Protein AF-A0A3B4WE22-F1 (afdb_monomer_lite)

Radius of gyration: 25.82 Å; chains: 1; bounding box: 51×38×82 Å

pLDDT: mean 72.63, std 19.95, range [33.12, 96.25]

Structure (mmCIF, N/CA/C/O backbone):
data_AF-A0A3B4WE22-F1
#
_entry.id   AF-A0A3B4WE22-F1
#
loop_
_atom_site.group_PDB
_atom_site.id
_atom_site.type_symbol
_atom_site.label_atom_id
_atom_site.label_alt_id
_atom_site.label_comp_id
_atom_site.label_asym_id
_atom_site.label_entity_id
_atom_site.label_seq_id
_atom_site.pdbx_PDB_ins_code
_atom_site.Cartn_x
_atom_site.Cartn_y
_atom_site.Cartn_z
_atom_site.occupancy
_atom_site.B_iso_or_equiv
_atom_site.auth_seq_id
_atom_site.auth_comp_id
_atom_site.auth_asym_id
_atom_site.auth_atom_id
_atom_site.pdbx_PDB_model_num
ATOM 1 N N . LEU A 1 1 ? 31.672 7.466 -42.328 1.00 62.56 1 LEU A N 1
ATOM 2 C CA . LEU A 1 1 ? 31.585 8.027 -40.953 1.00 62.56 1 LEU A CA 1
ATOM 3 C C . LEU A 1 1 ? 30.151 8.179 -40.428 1.00 62.56 1 LEU A C 1
ATOM 5 O O . LEU A 1 1 ? 29.956 8.080 -39.223 1.00 62.56 1 LEU A O 1
ATOM 9 N N . THR A 1 2 ? 29.153 8.376 -41.290 1.00 70.06 2 THR A N 1
ATOM 10 C CA . THR A 1 2 ? 27.738 8.579 -40.923 1.00 70.06 2 THR A CA 1
ATOM 11 C C . THR A 1 2 ? 27.066 7.351 -40.291 1.00 70.06 2 THR A C 1
ATOM 13 O O . THR A 1 2 ? 26.393 7.484 -39.275 1.00 70.06 2 THR A O 1
ATOM 16 N N . GLU A 1 3 ? 27.312 6.143 -40.802 1.00 76.88 3 GLU A N 1
ATOM 17 C CA . GLU A 1 3 ? 26.686 4.912 -40.273 1.00 76.88 3 GLU A CA 1
ATOM 18 C C . GLU A 1 3 ? 27.208 4.502 -38.884 1.00 76.88 3 GLU A C 1
ATOM 20 O O . GLU A 1 3 ? 26.463 4.013 -38.035 1.00 76.88 3 GLU A O 1
ATOM 25 N N . ARG A 1 4 ? 28.491 4.767 -38.605 1.00 75.38 4 ARG A N 1
ATOM 26 C CA . ARG A 1 4 ? 29.105 4.510 -37.290 1.00 75.38 4 ARG A CA 1
ATOM 27 C C . ARG A 1 4 ? 28.559 5.462 -36.218 1.00 75.38 4 ARG A C 1
ATOM 29 O O . ARG A 1 4 ? 28.325 5.017 -35.099 1.00 75.38 4 ARG A O 1
ATOM 36 N N . HIS A 1 5 ? 28.299 6.725 -36.568 1.00 77.94 5 HIS A N 1
ATOM 37 C CA . HIS A 1 5 ? 27.650 7.685 -35.669 1.00 77.94 5 HIS A CA 1
ATOM 38 C C . HIS A 1 5 ? 26.207 7.278 -35.340 1.00 77.94 5 HIS A C 1
ATOM 40 O O . HIS A 1 5 ? 25.880 7.153 -34.163 1.00 77.94 5 HIS A O 1
ATOM 46 N N . LYS A 1 6 ? 25.392 6.924 -36.348 1.00 81.12 6 LYS A N 1
ATOM 47 C CA . LYS A 1 6 ? 24.012 6.439 -36.134 1.00 81.12 6 LYS A CA 1
ATOM 48 C C . LYS A 1 6 ? 23.948 5.224 -35.200 1.00 81.12 6 LYS A C 1
ATOM 50 O O . LYS A 1 6 ? 23.070 5.142 -34.344 1.00 81.12 6 LYS A O 1
ATOM 55 N N . MET A 1 7 ? 24.893 4.291 -35.336 1.00 81.50 7 MET A N 1
ATOM 56 C CA . MET A 1 7 ? 24.996 3.114 -34.466 1.00 81.50 7 MET A CA 1
ATOM 57 C C . MET A 1 7 ? 25.336 3.490 -33.013 1.00 81.50 7 MET A C 1
ATOM 59 O O . MET A 1 7 ? 24.759 2.923 -32.085 1.00 81.50 7 MET A O 1
ATOM 63 N N . CYS A 1 8 ? 26.258 4.433 -32.793 1.00 76.94 8 CYS A N 1
ATOM 64 C CA . CYS A 1 8 ? 26.590 4.922 -31.450 1.00 76.94 8 CYS A CA 1
ATOM 65 C C . CYS A 1 8 ? 25.403 5.638 -30.790 1.00 76.94 8 CYS A C 1
ATOM 67 O O . CYS A 1 8 ? 25.123 5.388 -29.615 1.00 76.94 8 CYS A O 1
ATOM 69 N N . ASP A 1 9 ? 24.665 6.452 -31.545 1.00 83.56 9 ASP A N 1
ATOM 70 C CA . ASP A 1 9 ? 23.482 7.156 -31.043 1.00 83.56 9 ASP A CA 1
ATOM 71 C C . ASP A 1 9 ? 22.345 6.186 -30.711 1.00 83.56 9 ASP A C 1
ATOM 73 O O . ASP A 1 9 ? 21.766 6.253 -29.625 1.00 83.56 9 ASP A O 1
ATOM 77 N N . MET A 1 10 ? 22.084 5.206 -31.582 1.00 83.75 10 MET A N 1
ATOM 78 C CA . MET A 1 10 ? 21.089 4.163 -31.323 1.00 83.75 10 MET A CA 1
ATOM 79 C C . MET A 1 10 ? 21.446 3.346 -30.073 1.00 83.75 10 MET A C 1
ATOM 81 O O . MET A 1 10 ? 20.596 3.144 -29.205 1.00 83.75 10 MET A O 1
ATOM 85 N N . LYS A 1 11 ? 22.712 2.935 -29.920 1.00 87.25 11 LYS A N 1
ATOM 86 C CA . LYS A 1 11 ? 23.188 2.234 -28.714 1.00 87.25 11 LYS A CA 1
ATOM 87 C C . LYS A 1 11 ? 23.017 3.078 -27.451 1.00 87.25 11 LYS A C 1
ATOM 89 O O . LYS A 1 11 ? 22.623 2.549 -26.411 1.00 87.25 11 LYS A O 1
ATOM 94 N N . LYS A 1 12 ? 23.263 4.387 -27.532 1.00 86.50 12 LYS A N 1
ATOM 95 C CA . LYS A 1 12 ? 23.069 5.317 -26.413 1.00 86.50 12 LYS A CA 1
ATOM 96 C C . LYS A 1 12 ? 21.594 5.435 -26.033 1.00 86.50 12 LYS A C 1
ATOM 98 O O . LYS A 1 12 ? 21.269 5.352 -24.851 1.00 86.50 12 LYS A O 1
ATOM 103 N N . ILE A 1 13 ? 20.704 5.560 -27.015 1.00 88.38 13 ILE A N 1
ATOM 104 C CA . ILE A 1 13 ? 19.251 5.609 -26.800 1.00 88.38 13 ILE A CA 1
ATOM 105 C C . ILE A 1 13 ? 18.758 4.312 -26.147 1.00 88.38 13 ILE A C 1
ATOM 107 O O . ILE A 1 13 ? 18.027 4.366 -25.157 1.00 88.38 13 ILE A O 1
ATOM 111 N N . ILE A 1 14 ? 19.195 3.152 -26.646 1.00 86.00 14 ILE A N 1
ATOM 112 C CA . ILE A 1 14 ? 18.838 1.842 -26.082 1.00 86.00 14 ILE A CA 1
ATOM 113 C C . ILE A 1 14 ? 19.333 1.731 -24.634 1.00 86.00 14 ILE A C 1
ATOM 115 O O . ILE A 1 14 ? 18.539 1.420 -23.749 1.00 86.00 14 ILE A O 1
ATOM 119 N N . SER A 1 15 ? 20.597 2.081 -24.369 1.00 84.25 15 SER A N 1
ATOM 120 C CA . SER A 1 15 ? 21.174 2.054 -23.017 1.00 84.25 15 SER A CA 1
ATOM 121 C C . SER A 1 15 ? 20.425 2.969 -22.043 1.00 84.25 15 SER A C 1
ATOM 123 O O . SER A 1 15 ? 20.153 2.584 -20.908 1.00 84.25 15 SER A O 1
ATOM 125 N N . GLN A 1 16 ? 20.035 4.172 -22.468 1.00 88.19 16 GLN A N 1
ATOM 126 C CA . GLN A 1 16 ? 19.262 5.084 -21.619 1.00 88.19 16 GLN A CA 1
ATOM 127 C C . GLN A 1 16 ? 17.842 4.567 -21.357 1.00 88.19 16 GLN A C 1
ATOM 129 O O . GLN A 1 16 ? 17.337 4.688 -20.238 1.00 88.19 16 GLN A O 1
ATOM 134 N N . LYS A 1 17 ? 17.206 3.950 -22.359 1.00 88.69 17 LYS A N 1
ATOM 135 C CA . LYS A 1 17 ? 15.880 3.337 -22.215 1.00 88.69 17 LYS A CA 1
ATOM 136 C C . LYS A 1 17 ? 15.914 2.140 -21.264 1.00 88.69 17 LYS A C 1
ATOM 138 O O . LYS A 1 17 ? 15.014 1.985 -20.442 1.00 88.69 17 LYS A O 1
ATOM 143 N N . GLU A 1 18 ? 16.972 1.341 -21.332 1.00 90.62 18 GLU A N 1
ATOM 144 C CA . GLU A 1 18 ? 17.229 0.222 -20.428 1.00 90.62 18 GLU A CA 1
ATOM 145 C C . GLU A 1 18 ? 17.435 0.691 -18.982 1.00 90.62 18 GLU A C 1
ATOM 147 O O . GLU A 1 18 ? 16.731 0.224 -18.090 1.00 90.62 18 GLU A O 1
ATOM 152 N N . LYS A 1 19 ? 18.260 1.722 -18.755 1.00 90.06 19 LYS A N 1
ATOM 153 C CA . LYS A 1 19 ? 18.431 2.336 -17.424 1.00 90.06 19 LYS A CA 1
ATOM 154 C C . LYS A 1 19 ? 17.123 2.882 -16.848 1.00 90.06 19 LYS A C 1
ATOM 156 O O . LYS A 1 19 ? 16.845 2.693 -15.667 1.00 90.06 19 LYS A O 1
ATOM 161 N N . SER A 1 20 ? 16.300 3.548 -17.663 1.00 91.62 20 SER A N 1
ATOM 162 C CA . SER A 1 20 ? 14.983 4.045 -17.231 1.00 91.62 20 SER A CA 1
ATOM 163 C C . SER A 1 20 ? 14.039 2.898 -16.850 1.00 91.62 20 SER A C 1
ATOM 165 O O . SER A 1 20 ? 13.357 2.961 -15.822 1.00 91.62 20 SER A O 1
ATOM 167 N N . ARG A 1 21 ? 14.039 1.818 -17.639 1.00 94.69 21 ARG A N 1
ATOM 168 C CA . ARG A 1 21 ? 13.260 0.605 -17.366 1.00 94.69 21 ARG A CA 1
ATOM 169 C C . ARG A 1 21 ? 13.682 -0.043 -16.048 1.00 94.69 21 ARG A C 1
ATOM 171 O O . ARG A 1 21 ? 12.816 -0.380 -15.240 1.00 94.69 21 ARG A O 1
ATOM 178 N N . ASP A 1 22 ? 14.982 -0.175 -15.811 1.00 94.69 22 ASP A N 1
ATOM 179 C CA . ASP A 1 22 ? 15.509 -0.784 -14.589 1.00 94.69 22 ASP A CA 1
ATOM 180 C C . ASP A 1 22 ? 15.262 0.103 -13.365 1.00 94.69 22 ASP A C 1
ATOM 182 O O . ASP A 1 22 ? 14.835 -0.398 -12.325 1.00 94.69 22 ASP A O 1
ATOM 186 N N . ALA A 1 23 ? 15.387 1.427 -13.500 1.00 94.62 23 ALA A N 1
ATOM 187 C CA . ALA A 1 23 ? 15.006 2.374 -12.454 1.00 94.62 23 ALA A CA 1
ATOM 188 C C . ALA A 1 23 ? 13.510 2.271 -12.099 1.00 94.62 23 ALA A C 1
ATOM 190 O O . ALA A 1 23 ? 13.140 2.265 -10.922 1.00 94.62 23 ALA A O 1
ATOM 191 N N . ALA A 1 24 ? 12.631 2.137 -13.099 1.00 96.25 24 ALA A N 1
ATOM 192 C CA . ALA A 1 24 ? 11.201 1.938 -12.872 1.00 96.25 24 ALA A CA 1
ATOM 193 C C . ALA A 1 24 ? 10.895 0.589 -12.200 1.00 96.25 24 ALA A C 1
ATOM 195 O O . ALA A 1 24 ? 10.049 0.533 -11.306 1.00 96.25 24 ALA A O 1
ATOM 196 N N . ARG A 1 25 ? 11.587 -0.490 -12.592 1.00 95.56 25 ARG A N 1
ATOM 197 C CA . ARG A 1 25 ? 11.453 -1.810 -11.959 1.00 95.56 25 ARG A CA 1
ATOM 198 C C . ARG A 1 25 ? 11.946 -1.789 -10.514 1.00 95.56 25 ARG A C 1
ATOM 200 O O . ARG A 1 25 ? 11.250 -2.307 -9.650 1.00 95.56 25 ARG A O 1
ATOM 207 N N . SER A 1 26 ? 13.096 -1.171 -10.256 1.00 95.88 26 SER A N 1
ATOM 208 C CA . SER A 1 26 ? 13.663 -1.028 -8.912 1.00 95.88 26 SER A CA 1
ATOM 209 C C . SER A 1 26 ? 12.700 -0.290 -7.980 1.00 95.88 26 SER A C 1
ATOM 211 O O . SER A 1 26 ? 12.380 -0.796 -6.906 1.00 95.88 26 SER A O 1
ATOM 213 N N . ARG A 1 27 ? 12.117 0.828 -8.440 1.00 95.94 27 ARG A N 1
ATOM 214 C CA . ARG A 1 27 ? 11.086 1.563 -7.688 1.00 95.94 27 ARG A CA 1
ATOM 215 C C . ARG A 1 27 ? 9.875 0.683 -7.350 1.00 95.94 27 ARG A C 1
ATOM 217 O O . ARG A 1 27 ? 9.517 0.580 -6.181 1.00 95.94 27 ARG A O 1
ATOM 224 N N . ARG A 1 28 ? 9.326 -0.027 -8.347 1.00 95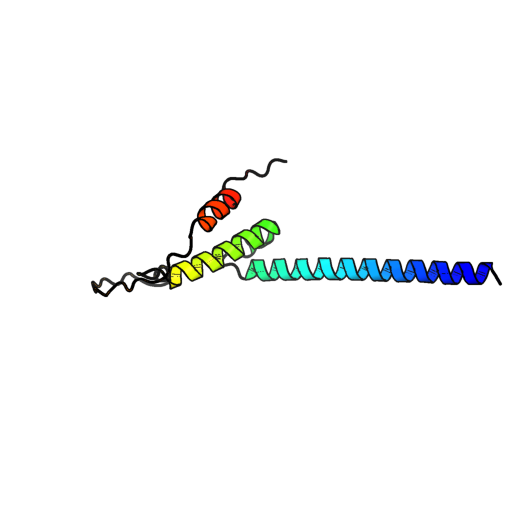.38 28 ARG A N 1
ATOM 225 C CA . ARG A 1 28 ? 8.202 -0.970 -8.163 1.00 95.38 28 ARG A CA 1
ATOM 226 C C . ARG A 1 28 ? 8.534 -2.138 -7.231 1.00 95.38 28 ARG A C 1
ATOM 228 O O . ARG A 1 28 ? 7.680 -2.620 -6.496 1.00 95.38 28 ARG A O 1
ATOM 235 N N . GLY A 1 29 ? 9.771 -2.624 -7.264 1.00 95.25 29 GLY A N 1
ATOM 236 C CA . GLY A 1 29 ? 10.235 -3.670 -6.356 1.00 95.25 29 GLY A CA 1
ATOM 237 C C . GLY A 1 29 ? 10.331 -3.167 -4.916 1.00 95.25 29 GLY A C 1
ATOM 238 O O . GLY A 1 29 ? 9.862 -3.837 -3.997 1.00 95.25 29 GLY A O 1
ATOM 239 N N . LYS A 1 30 ? 10.886 -1.965 -4.728 1.00 95.62 30 LYS A N 1
ATOM 240 C CA . LYS A 1 30 ? 11.068 -1.358 -3.408 1.00 95.62 30 LYS A CA 1
ATOM 241 C C . LYS A 1 30 ? 9.737 -1.044 -2.734 1.00 95.62 30 LYS A C 1
ATOM 243 O O . LYS A 1 30 ? 9.544 -1.457 -1.595 1.00 95.62 30 LYS A O 1
ATOM 248 N N . GLU A 1 31 ? 8.812 -0.400 -3.446 1.00 92.44 31 GLU A N 1
ATOM 249 C CA . GLU A 1 31 ? 7.482 -0.111 -2.899 1.00 92.44 31 GLU A CA 1
ATOM 250 C C . GLU A 1 31 ? 6.765 -1.418 -2.522 1.00 92.44 31 GLU A C 1
ATOM 252 O O . GLU A 1 31 ? 6.222 -1.515 -1.428 1.00 92.44 31 GLU A O 1
ATOM 257 N N . ASN A 1 32 ? 6.833 -2.472 -3.353 1.00 93.25 32 ASN A N 1
ATOM 258 C CA . ASN A 1 32 ? 6.268 -3.785 -3.020 1.00 93.25 32 ASN A CA 1
ATOM 259 C C . ASN A 1 32 ? 6.814 -4.336 -1.703 1.00 93.25 32 ASN A C 1
ATOM 261 O O . ASN A 1 32 ? 6.024 -4.774 -0.872 1.00 93.25 32 ASN A O 1
ATOM 265 N N . PHE A 1 33 ? 8.132 -4.299 -1.513 1.00 93.00 33 PHE A N 1
ATOM 266 C CA . PHE A 1 33 ? 8.760 -4.750 -0.275 1.00 93.00 33 PHE A CA 1
ATOM 267 C C . PHE A 1 33 ? 8.254 -3.963 0.941 1.00 93.00 33 PHE A C 1
ATOM 269 O O . PHE A 1 33 ? 7.849 -4.563 1.932 1.00 93.00 33 PHE A O 1
ATOM 276 N N . GLU A 1 34 ? 8.196 -2.634 0.843 1.00 93.56 34 GLU A N 1
ATOM 277 C CA . GLU A 1 34 ? 7.694 -1.780 1.925 1.00 93.56 34 GLU A CA 1
ATOM 278 C C . GLU A 1 34 ? 6.220 -2.055 2.258 1.00 93.56 34 GLU A C 1
ATOM 280 O O . GLU A 1 34 ? 5.861 -2.088 3.433 1.00 93.56 34 GLU A O 1
ATOM 285 N N . PHE A 1 35 ? 5.372 -2.335 1.259 1.00 91.50 35 PHE A N 1
ATOM 286 C CA . PHE A 1 35 ? 3.985 -2.758 1.503 1.00 91.50 35 PHE A CA 1
ATOM 287 C C . PHE A 1 35 ? 3.908 -4.061 2.306 1.00 91.50 35 PHE A C 1
ATOM 289 O O . PHE A 1 35 ? 3.057 -4.177 3.188 1.00 91.50 35 PHE A O 1
ATOM 296 N N . TYR A 1 36 ? 4.772 -5.037 2.017 1.00 91.00 36 TYR A N 1
ATOM 297 C CA . TYR A 1 36 ? 4.795 -6.298 2.761 1.00 91.00 36 TYR A CA 1
ATOM 298 C C . TYR A 1 36 ? 5.293 -6.109 4.196 1.00 91.00 36 TYR A C 1
ATOM 300 O O . TYR A 1 36 ? 4.703 -6.670 5.117 1.00 91.00 36 TYR A O 1
ATOM 308 N N . GLU A 1 37 ? 6.329 -5.297 4.404 1.00 92.25 37 GLU A N 1
ATOM 309 C CA . GLU A 1 37 ? 6.807 -4.962 5.751 1.00 92.25 37 GLU A CA 1
ATOM 310 C C . GLU A 1 37 ? 5.737 -4.216 6.554 1.00 92.25 37 GLU A C 1
ATOM 312 O O . GLU A 1 37 ? 5.488 -4.543 7.714 1.00 92.25 37 GLU A O 1
ATOM 317 N N . LEU A 1 38 ? 5.021 -3.286 5.917 1.00 92.44 38 LEU A N 1
ATOM 318 C CA . LEU A 1 38 ? 3.886 -2.607 6.532 1.00 92.44 38 LEU A CA 1
ATOM 319 C C . LEU A 1 38 ? 2.798 -3.596 6.961 1.00 92.44 38 LEU A C 1
ATOM 321 O O . LEU A 1 38 ? 2.304 -3.506 8.081 1.00 92.44 38 LEU A O 1
ATOM 325 N N . ALA A 1 39 ? 2.459 -4.558 6.100 1.00 91.81 39 ALA A N 1
ATOM 326 C CA . ALA A 1 39 ? 1.441 -5.569 6.371 1.00 91.81 39 ALA A CA 1
ATOM 327 C C . ALA A 1 39 ? 1.786 -6.450 7.587 1.00 91.81 39 ALA A C 1
ATOM 329 O O . ALA A 1 39 ? 0.889 -6.832 8.336 1.00 91.81 39 ALA A O 1
ATOM 330 N N . LYS A 1 40 ? 3.075 -6.735 7.819 1.00 88.81 40 LYS A N 1
ATOM 331 C CA . LYS A 1 40 ? 3.553 -7.504 8.983 1.00 88.81 40 LYS A CA 1
ATOM 332 C C . LYS A 1 40 ? 3.430 -6.751 10.310 1.00 88.81 40 LYS A C 1
ATOM 334 O O . LYS A 1 40 ? 3.373 -7.392 11.352 1.00 88.81 40 LYS A O 1
ATOM 339 N N . MET A 1 41 ? 3.396 -5.417 10.286 1.00 89.50 41 MET A N 1
ATOM 340 C CA . MET A 1 41 ? 3.249 -4.591 11.492 1.00 89.50 41 MET A CA 1
ATOM 341 C C . MET A 1 41 ? 1.794 -4.435 11.955 1.00 89.50 41 MET A C 1
ATOM 343 O O . MET A 1 41 ? 1.551 -3.894 13.034 1.00 89.50 41 MET A O 1
ATOM 347 N N . LEU A 1 42 ? 0.812 -4.861 11.153 1.00 88.44 42 LEU A N 1
ATOM 348 C CA . LEU A 1 42 ? -0.580 -4.877 11.597 1.00 88.44 42 LEU A CA 1
ATOM 349 C C . LEU A 1 42 ? -0.780 -5.987 12.642 1.00 88.44 42 LEU A C 1
ATOM 351 O O . LEU A 1 42 ? -0.151 -7.039 12.532 1.00 88.44 42 LEU A O 1
ATOM 355 N N . PRO A 1 43 ? -1.702 -5.812 13.609 1.00 85.12 43 PRO A N 1
ATOM 356 C CA . PRO A 1 43 ? -2.060 -6.840 14.588 1.00 85.12 43 PRO A CA 1
ATOM 357 C C . PRO A 1 43 ? -2.928 -7.939 13.944 1.00 85.12 43 PRO A C 1
ATOM 359 O O . PRO A 1 43 ? -4.064 -8.178 14.348 1.00 85.12 43 PRO A O 1
ATOM 362 N N . LEU A 1 44 ? -2.427 -8.566 12.878 1.00 81.44 44 LEU A N 1
ATOM 363 C CA . LEU A 1 44 ? -3.093 -9.608 12.104 1.00 81.44 44 LEU A CA 1
ATOM 364 C C . LEU A 1 44 ? -2.112 -10.763 11.850 1.00 81.44 44 LEU A C 1
ATOM 366 O O . LEU A 1 44 ? -0.927 -10.522 11.618 1.00 81.44 44 LEU A O 1
ATOM 370 N N . PRO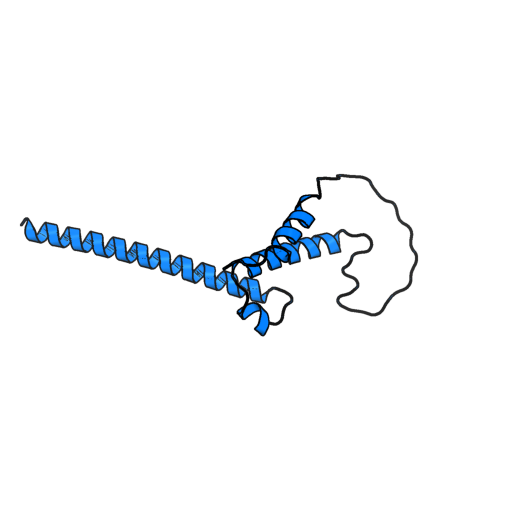 A 1 45 ? -2.577 -12.021 11.833 1.00 83.38 45 PRO A N 1
ATOM 371 C CA . PRO A 1 45 ? -1.731 -13.160 11.491 1.00 83.38 45 PRO A CA 1
ATOM 372 C C . PRO A 1 45 ? -1.106 -13.018 10.093 1.00 83.38 45 PRO A C 1
ATOM 374 O O . PRO A 1 45 ? -1.809 -12.733 9.121 1.00 83.38 45 PRO A O 1
ATOM 377 N N . GLY A 1 46 ? 0.199 -13.298 9.971 1.00 80.81 46 GLY A N 1
ATOM 378 C CA . GLY A 1 46 ? 0.957 -13.174 8.714 1.00 80.81 46 GLY A CA 1
ATOM 379 C C . GLY A 1 46 ? 0.371 -13.962 7.530 1.00 80.81 46 GLY A C 1
ATOM 380 O O . GLY A 1 46 ? 0.464 -13.537 6.378 1.00 80.81 46 GLY A O 1
ATOM 381 N N . ALA A 1 47 ? -0.305 -15.080 7.812 1.00 82.12 47 ALA A N 1
ATOM 382 C CA . ALA A 1 47 ? -1.002 -15.881 6.805 1.00 82.12 47 ALA A CA 1
ATOM 383 C C . ALA A 1 47 ? -2.097 -15.085 6.071 1.00 82.12 47 ALA A C 1
ATOM 385 O O . ALA A 1 47 ? -2.267 -15.240 4.864 1.00 82.12 47 ALA A O 1
ATOM 386 N N . ILE A 1 48 ? -2.796 -14.191 6.775 1.00 82.06 48 ILE A N 1
ATOM 387 C CA . ILE A 1 48 ? -3.892 -13.385 6.223 1.00 82.06 48 ILE A CA 1
ATOM 388 C C . ILE A 1 48 ? -3.337 -12.131 5.544 1.00 82.06 48 ILE A C 1
ATOM 390 O O . ILE A 1 48 ? -3.776 -11.768 4.454 1.00 82.06 48 ILE A O 1
ATOM 394 N N . THR A 1 49 ? -2.333 -11.487 6.145 1.00 86.56 49 THR A N 1
ATOM 395 C CA . THR A 1 49 ? -1.758 -10.244 5.607 1.00 86.56 49 THR A CA 1
ATOM 396 C C . THR A 1 49 ? -1.034 -10.450 4.278 1.00 86.56 49 THR A C 1
ATOM 398 O O . THR A 1 49 ? -0.998 -9.531 3.462 1.00 86.56 49 THR A O 1
ATOM 401 N N . SER A 1 50 ? -0.543 -11.666 4.014 1.00 84.06 50 SER A N 1
ATOM 402 C CA . SER A 1 50 ? 0.058 -12.048 2.729 1.00 84.06 50 SER A CA 1
ATOM 403 C C . SER A 1 50 ? -0.920 -12.047 1.544 1.00 84.06 50 SER A C 1
ATOM 405 O O . SER A 1 50 ? -0.497 -11.839 0.409 1.00 84.06 50 SE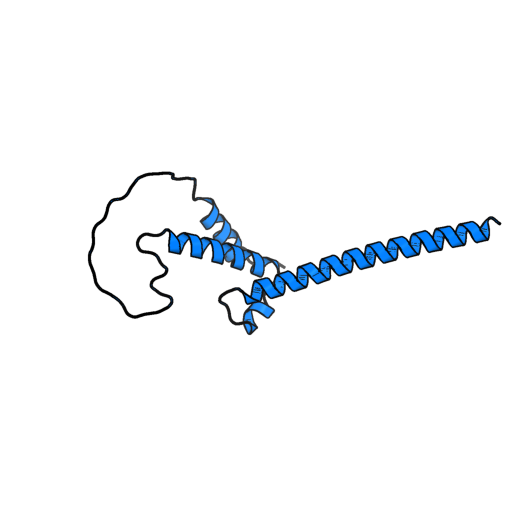R A O 1
ATOM 407 N N . GLN A 1 51 ? -2.219 -12.247 1.795 1.00 88.88 51 GLN A N 1
ATOM 408 C CA . GLN A 1 51 ? -3.260 -12.310 0.760 1.00 88.88 51 GLN A CA 1
ATOM 409 C C . GLN A 1 51 ? -3.957 -10.959 0.534 1.00 88.88 51 GLN A C 1
ATOM 411 O O . GLN A 1 51 ? -4.796 -10.834 -0.360 1.00 88.88 51 GLN A O 1
ATOM 416 N N . LEU A 1 52 ? -3.639 -9.941 1.340 1.00 89.88 52 LEU A N 1
ATOM 417 C CA . LEU A 1 52 ? -4.263 -8.628 1.232 1.00 89.88 52 LEU A CA 1
ATOM 418 C C . LEU A 1 52 ? -3.783 -7.883 -0.013 1.00 89.88 52 LEU A C 1
ATOM 420 O O . LEU A 1 52 ? -2.592 -7.797 -0.311 1.00 89.88 52 LEU A O 1
ATOM 424 N N . ASP A 1 53 ? -4.727 -7.259 -0.714 1.00 92.56 53 ASP A N 1
ATOM 425 C CA . ASP A 1 53 ? -4.387 -6.338 -1.788 1.00 92.56 53 ASP A CA 1
ATOM 426 C C . ASP A 1 53 ? -3.739 -5.051 -1.241 1.00 92.56 53 ASP A C 1
ATOM 428 O O . ASP A 1 53 ? -3.991 -4.620 -0.112 1.00 92.56 53 ASP A O 1
ATOM 432 N N . LYS A 1 54 ? -2.924 -4.395 -2.076 1.00 89.19 54 LYS A N 1
ATOM 433 C CA . LYS A 1 54 ? -2.179 -3.175 -1.714 1.00 89.19 54 LYS A CA 1
ATOM 434 C C . LYS A 1 54 ? -3.064 -2.058 -1.158 1.00 89.19 54 LYS A C 1
ATOM 436 O O . LYS A 1 54 ? -2.645 -1.351 -0.244 1.00 89.19 54 LYS A O 1
ATOM 441 N N . ALA A 1 55 ? -4.274 -1.887 -1.694 1.00 92.06 55 ALA A N 1
ATOM 442 C CA . ALA A 1 55 ? -5.183 -0.845 -1.227 1.00 92.06 55 ALA A CA 1
ATOM 443 C C . ALA A 1 55 ? -5.743 -1.193 0.157 1.00 92.06 55 ALA A C 1
ATOM 445 O O . ALA A 1 55 ? -5.802 -0.339 1.038 1.00 92.06 55 ALA A O 1
ATOM 446 N N . SER A 1 56 ? -6.121 -2.449 0.377 1.00 93.38 56 SER A N 1
ATOM 447 C CA . SER A 1 56 ? -6.573 -2.951 1.673 1.00 93.38 56 SER A CA 1
ATOM 448 C C . SER A 1 56 ? -5.504 -2.823 2.754 1.00 93.38 56 SER A C 1
ATOM 450 O O . SER A 1 56 ? -5.841 -2.346 3.834 1.00 93.38 56 SER A O 1
ATOM 452 N N . ILE A 1 57 ? -4.233 -3.129 2.463 1.00 92.31 57 ILE A N 1
ATOM 453 C CA . ILE A 1 57 ? -3.122 -2.917 3.413 1.00 92.31 57 ILE A CA 1
ATOM 454 C C . ILE A 1 57 ? -3.118 -1.460 3.903 1.00 92.31 57 ILE A C 1
ATOM 456 O O . ILE A 1 57 ? -3.216 -1.219 5.102 1.00 92.31 57 ILE A O 1
ATOM 460 N N . ILE A 1 58 ? -3.132 -0.483 2.989 1.00 94.62 58 ILE A N 1
ATOM 461 C CA . ILE A 1 58 ? -3.141 0.948 3.343 1.00 94.62 58 ILE A CA 1
ATOM 462 C C . ILE A 1 58 ? -4.389 1.345 4.139 1.00 94.62 58 ILE A C 1
ATOM 464 O O . ILE A 1 58 ? -4.287 2.032 5.157 1.00 94.62 58 ILE A O 1
ATOM 468 N N . ARG A 1 59 ? -5.576 0.908 3.702 1.00 92.81 59 ARG A N 1
ATOM 469 C CA . ARG A 1 59 ? -6.850 1.221 4.373 1.00 92.81 59 ARG A CA 1
ATOM 470 C C . ARG A 1 59 ? -6.878 0.699 5.810 1.00 92.81 59 ARG A C 1
ATOM 472 O O . ARG A 1 59 ? -7.358 1.406 6.700 1.00 92.81 59 ARG A O 1
ATOM 479 N N . LEU A 1 60 ? -6.344 -0.500 6.036 1.00 91.75 60 LEU A N 1
ATOM 480 C CA . LEU A 1 60 ? -6.256 -1.117 7.356 1.00 91.75 60 LEU A CA 1
ATOM 481 C C . LEU A 1 60 ? -5.200 -0.434 8.227 1.00 91.75 60 LEU A C 1
ATOM 483 O O . LEU A 1 60 ? -5.509 -0.107 9.368 1.00 91.75 60 LEU A O 1
ATOM 487 N N . THR A 1 61 ? -4.011 -0.126 7.696 1.00 93.62 61 THR A N 1
ATOM 488 C CA . THR A 1 61 ? -2.978 0.625 8.431 1.00 93.62 61 THR A CA 1
ATOM 489 C C . THR A 1 61 ? -3.505 1.975 8.914 1.00 93.62 61 THR A C 1
ATOM 491 O O . THR A 1 61 ? -3.364 2.308 10.090 1.00 93.62 61 THR A O 1
ATOM 494 N N . ILE A 1 62 ? -4.140 2.753 8.031 1.00 93.25 62 ILE A N 1
ATOM 495 C CA . ILE A 1 62 ? -4.687 4.069 8.392 1.00 93.25 62 ILE A CA 1
ATOM 496 C C . ILE A 1 62 ? -5.754 3.917 9.479 1.00 93.25 62 ILE A C 1
ATOM 498 O O . ILE A 1 62 ? -5.751 4.663 10.458 1.00 93.25 62 ILE A O 1
ATOM 502 N N . SER A 1 63 ? -6.661 2.952 9.315 1.00 90.25 63 SER A N 1
ATOM 503 C CA . SER A 1 63 ? -7.711 2.678 10.302 1.00 90.25 63 SER A CA 1
ATOM 504 C C . SER A 1 63 ? -7.125 2.270 11.653 1.00 90.25 63 SER A C 1
ATOM 506 O O . SER A 1 63 ? -7.564 2.784 12.676 1.00 90.25 63 SER A O 1
ATOM 508 N N . TYR A 1 64 ? -6.093 1.424 11.659 1.00 90.31 64 TYR A N 1
ATOM 509 C CA . TYR A 1 64 ? -5.408 0.974 12.868 1.00 90.31 64 TYR A CA 1
ATOM 510 C C . TYR A 1 64 ? -4.779 2.134 13.646 1.00 90.31 64 TYR A C 1
ATOM 512 O O . TYR A 1 64 ? -5.019 2.265 14.844 1.00 90.31 64 TYR A O 1
ATOM 520 N N . LEU A 1 65 ? -4.039 3.020 12.970 1.00 88.81 65 LEU A N 1
ATOM 521 C CA . LEU A 1 65 ? -3.438 4.190 13.618 1.00 88.81 65 LEU A CA 1
ATOM 522 C C . LEU A 1 65 ? -4.508 5.127 14.191 1.00 88.81 65 LEU A C 1
ATOM 524 O O . LEU A 1 65 ? -4.427 5.506 15.355 1.00 88.81 65 LEU A O 1
ATOM 528 N N . LYS A 1 66 ? -5.564 5.418 13.421 1.00 84.75 66 LYS A N 1
ATOM 529 C CA . LYS A 1 66 ? -6.669 6.274 13.883 1.00 84.75 66 LYS A CA 1
ATOM 530 C C . LYS A 1 66 ? -7.419 5.680 15.074 1.00 84.75 66 LYS A C 1
ATOM 532 O O . LYS A 1 66 ? -7.794 6.414 15.983 1.00 84.75 66 LYS A O 1
ATOM 537 N N . MET A 1 67 ? -7.655 4.368 15.072 1.00 81.06 67 MET A N 1
ATOM 538 C CA . MET A 1 67 ? -8.291 3.679 16.196 1.00 81.06 67 MET A CA 1
ATOM 539 C C . MET A 1 67 ? -7.399 3.687 17.434 1.00 81.06 67 MET A C 1
ATOM 541 O O . MET A 1 67 ? -7.908 3.898 18.528 1.00 81.06 67 MET A O 1
ATOM 545 N N . ARG A 1 68 ? -6.082 3.516 17.269 1.00 85.25 68 ARG A N 1
ATOM 546 C CA . ARG A 1 68 ? -5.119 3.609 18.370 1.00 85.25 68 ARG A CA 1
ATOM 547 C C . ARG A 1 68 ? -5.102 5.009 18.981 1.00 85.25 68 ARG A C 1
ATOM 549 O O . ARG A 1 68 ? -5.180 5.149 20.197 1.00 85.25 68 ARG A O 1
ATOM 556 N N . ASP A 1 69 ? -5.078 6.043 18.147 1.00 82.56 69 ASP A N 1
ATOM 557 C CA . ASP A 1 69 ? -5.112 7.431 18.610 1.00 82.56 69 ASP A CA 1
ATOM 558 C C . ASP A 1 69 ? -6.437 7.756 19.314 1.00 82.56 69 ASP A C 1
ATOM 560 O O . ASP A 1 69 ? -6.435 8.431 20.342 1.00 82.56 69 ASP A O 1
ATOM 564 N N . PHE A 1 70 ? -7.562 7.247 18.800 1.00 79.31 70 PHE A N 1
ATOM 565 C CA . PHE A 1 70 ? -8.868 7.366 19.449 1.00 79.31 70 PHE A CA 1
ATOM 566 C C . PHE A 1 70 ? -8.908 6.634 20.797 1.00 79.31 70 PHE A C 1
ATOM 568 O O . PHE A 1 70 ? -9.377 7.195 21.782 1.00 79.31 70 PHE A O 1
ATOM 575 N N . ALA A 1 71 ? -8.378 5.411 20.865 1.00 80.69 71 ALA A N 1
ATOM 576 C CA . ALA A 1 71 ? -8.340 4.614 22.087 1.00 80.69 71 ALA A CA 1
ATOM 577 C C . ALA A 1 71 ? -7.489 5.257 23.192 1.00 80.69 71 ALA A C 1
ATOM 579 O O . ALA A 1 71 ? -7.835 5.133 24.364 1.00 80.69 71 ALA A O 1
ATOM 580 N N . ASN A 1 72 ? -6.425 5.973 22.815 1.00 77.06 72 ASN A N 1
ATOM 581 C CA . ASN A 1 72 ? -5.566 6.729 23.730 1.00 77.06 72 ASN A CA 1
ATOM 582 C C . ASN A 1 72 ? -6.213 8.019 24.263 1.00 77.06 72 ASN A C 1
ATOM 584 O O . ASN A 1 72 ? -5.839 8.477 25.336 1.00 77.06 72 ASN A O 1
ATOM 588 N N . GLN A 1 73 ? -7.132 8.625 23.504 1.00 73.75 73 GLN A N 1
ATOM 589 C CA . GLN A 1 73 ? -7.771 9.907 23.843 1.00 73.75 73 GLN A CA 1
ATOM 590 C C . GLN A 1 73 ? -9.168 9.750 24.456 1.00 73.75 73 GLN A C 1
ATOM 592 O O . GLN A 1 73 ? -9.690 10.701 25.034 1.00 73.75 73 GLN A O 1
ATOM 597 N N . GLY A 1 74 ? -9.806 8.590 24.285 1.00 64.38 74 GLY A N 1
ATOM 598 C CA . GLY A 1 74 ? -11.088 8.297 24.911 1.00 64.38 74 GLY A CA 1
ATOM 599 C C . GLY A 1 74 ? -10.937 8.231 26.426 1.00 64.38 74 GLY A C 1
ATOM 600 O O . GLY A 1 74 ? -9.996 7.622 26.919 1.00 64.38 74 GLY A O 1
ATOM 601 N N . ASP A 1 75 ? -11.863 8.847 27.153 1.00 55.38 75 ASP A N 1
ATOM 602 C CA . ASP A 1 75 ? -12.036 8.636 28.587 1.00 55.38 75 ASP A CA 1
ATOM 603 C C . ASP A 1 75 ? -13.312 7.793 28.779 1.00 55.38 75 ASP A C 1
ATOM 605 O O . ASP A 1 75 ? -14.397 8.251 28.400 1.00 55.38 75 ASP A O 1
ATOM 609 N N . PRO A 1 76 ? -13.225 6.540 29.259 1.00 60.94 76 PRO A N 1
ATOM 610 C CA . PRO A 1 76 ? -12.012 5.810 29.624 1.00 60.94 76 PRO A CA 1
ATOM 611 C C . PRO A 1 76 ? -11.218 5.331 28.391 1.00 60.94 76 PRO A C 1
ATOM 613 O O . PRO A 1 76 ? -11.809 5.071 27.334 1.00 60.94 76 PRO A O 1
ATOM 616 N N . PRO A 1 77 ? -9.887 5.165 28.511 1.00 61.69 77 PRO A N 1
ATOM 617 C CA . PRO A 1 77 ? -9.047 4.719 27.409 1.00 61.69 77 PRO A CA 1
ATOM 618 C C . PRO A 1 77 ? -9.460 3.314 26.981 1.00 61.69 77 PRO A C 1
ATOM 620 O O . PRO A 1 77 ? -9.440 2.365 27.767 1.00 61.69 77 PRO A O 1
ATOM 623 N N . TRP A 1 78 ? -9.792 3.154 25.699 1.00 65.06 78 TRP A N 1
ATOM 624 C CA . TRP A 1 78 ? -10.226 1.869 25.129 1.00 65.06 78 TRP A CA 1
ATOM 625 C C . TRP A 1 78 ? -9.082 0.830 25.102 1.00 65.06 78 TRP A C 1
ATOM 627 O O . TRP A 1 78 ? -9.289 -0.319 24.715 1.00 65.06 78 TRP A O 1
ATOM 637 N N . ASN A 1 79 ? -7.885 1.218 25.557 1.00 60.38 79 ASN A N 1
ATOM 638 C CA . ASN A 1 79 ? -6.700 0.376 25.717 1.00 60.38 79 ASN A CA 1
ATOM 639 C C . ASN A 1 79 ? -6.788 -0.646 26.862 1.00 60.38 79 ASN A C 1
ATOM 641 O O . ASN A 1 79 ? -5.924 -1.512 26.951 1.00 60.38 79 ASN A O 1
ATOM 645 N N . LEU A 1 80 ? -7.820 -0.607 27.714 1.00 51.38 80 LEU A N 1
ATOM 646 C CA . LEU A 1 80 ? -7.944 -1.515 28.865 1.00 51.38 80 LEU A CA 1
ATOM 647 C C . LEU A 1 80 ? -8.298 -2.975 28.506 1.00 51.38 80 LEU A C 1
ATOM 649 O O . LEU A 1 80 ? -8.586 -3.766 29.396 1.00 51.38 80 LEU A O 1
ATOM 653 N N . ARG A 1 81 ? -8.347 -3.352 27.220 1.00 51.72 81 ARG A N 1
ATOM 654 C CA . ARG A 1 81 ? -8.891 -4.659 26.806 1.00 51.72 81 ARG A CA 1
ATOM 655 C C . ARG A 1 81 ? -7.929 -5.592 26.073 1.00 51.72 81 ARG A C 1
ATOM 657 O O . ARG A 1 81 ? -8.351 -6.682 25.697 1.00 51.72 81 ARG A O 1
ATOM 664 N N . ILE A 1 82 ? -6.678 -5.190 25.849 1.00 53.19 82 ILE A N 1
ATOM 665 C CA . ILE A 1 82 ? -5.710 -6.065 25.163 1.00 53.19 82 ILE A CA 1
ATOM 666 C C . ILE A 1 82 ? -4.969 -6.978 26.153 1.00 53.19 82 ILE A C 1
ATOM 668 O O . ILE A 1 82 ? -4.566 -8.067 25.758 1.00 53.19 82 ILE A O 1
ATOM 672 N N . GLU A 1 83 ? -4.903 -6.643 27.448 1.00 57.31 83 GLU A N 1
ATOM 673 C CA . GLU A 1 83 ? -4.408 -7.580 28.465 1.00 57.31 83 GLU A CA 1
ATOM 674 C C . GLU A 1 83 ? -4.905 -7.222 29.883 1.00 57.31 83 GLU A C 1
ATOM 676 O O . GLU A 1 83 ? -4.621 -6.134 30.377 1.00 57.31 83 GLU A O 1
ATOM 681 N N . GLY A 1 84 ? -5.628 -8.132 30.551 1.00 49.44 84 GL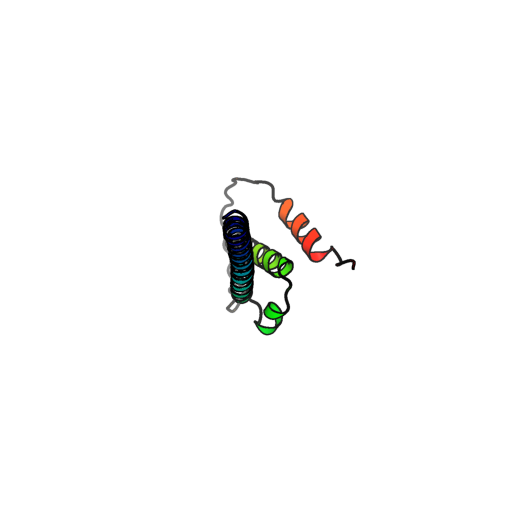Y A N 1
ATOM 682 C CA . GLY A 1 84 ? -5.798 -8.123 32.017 1.00 49.44 84 GLY A CA 1
ATOM 683 C C . GLY A 1 84 ? -7.241 -8.064 32.575 1.00 49.44 84 GLY A C 1
ATOM 684 O O . GLY A 1 84 ? -8.139 -7.562 31.899 1.00 49.44 84 GLY A O 1
ATOM 685 N N . PRO A 1 85 ? -7.495 -8.607 33.792 1.00 51.84 85 PRO A N 1
ATOM 686 C CA . PRO A 1 85 ? -8.836 -8.795 34.374 1.00 51.84 85 PRO A CA 1
ATOM 687 C C . PRO A 1 85 ? -9.472 -7.472 34.850 1.00 51.84 85 PRO A C 1
ATOM 689 O O . PRO A 1 85 ? -8.757 -6.491 35.042 1.00 51.84 85 PRO A O 1
ATOM 692 N N . PRO A 1 86 ? -10.802 -7.420 35.079 1.00 50.12 86 PRO A N 1
ATOM 693 C CA . PRO A 1 86 ? -11.519 -6.164 35.292 1.00 50.12 86 PRO A CA 1
ATOM 694 C C . PRO A 1 86 ? -11.212 -5.551 36.668 1.00 50.12 86 PRO A C 1
ATOM 696 O O . PRO A 1 86 ? -11.441 -6.220 37.678 1.00 50.12 86 PRO A O 1
ATOM 699 N N . PRO A 1 87 ? -10.808 -4.269 36.758 1.00 47.41 87 PRO A N 1
ATOM 700 C CA . PRO A 1 87 ? -10.863 -3.534 38.004 1.00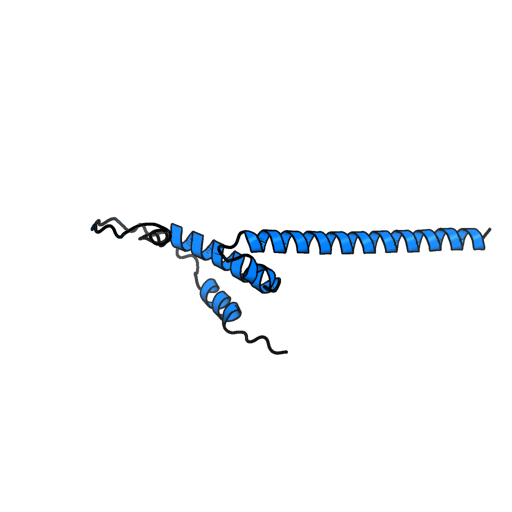 47.41 87 PRO A CA 1
ATOM 701 C C . PRO A 1 87 ? -12.120 -2.659 38.015 1.00 47.41 87 PRO A C 1
ATOM 703 O O . PRO A 1 87 ? -12.286 -1.706 37.254 1.00 47.41 87 PRO A O 1
ATOM 706 N N . ASN A 1 88 ? -13.022 -3.000 38.925 1.00 60.00 88 ASN A N 1
ATOM 707 C CA . ASN A 1 88 ? -13.890 -2.036 39.578 1.00 60.00 88 ASN A CA 1
ATOM 708 C C . ASN A 1 88 ? -13.068 -0.811 40.026 1.00 60.00 88 ASN A C 1
ATOM 710 O O . ASN A 1 88 ? -12.044 -0.968 40.671 1.00 60.00 88 ASN A O 1
ATOM 714 N N . THR A 1 89 ? -13.496 0.412 39.721 1.00 46.53 89 THR A N 1
ATOM 715 C CA . THR A 1 89 ? -13.492 1.538 40.676 1.00 46.53 89 THR A CA 1
ATOM 716 C C . THR A 1 89 ? -14.042 2.802 40.026 1.00 46.53 89 THR A C 1
ATOM 718 O O . THR A 1 89 ? -13.663 3.229 38.942 1.00 46.53 89 THR A O 1
ATOM 721 N N . SER A 1 90 ? -14.993 3.377 40.749 1.00 50.78 90 SER A N 1
ATOM 722 C CA . SER A 1 90 ? -15.564 4.701 40.573 1.00 50.78 90 SER A CA 1
ATOM 723 C C . SER A 1 90 ? -14.498 5.768 40.811 1.00 50.78 90 SER A C 1
ATOM 725 O O . SER A 1 90 ? -13.956 5.792 41.909 1.00 50.78 90 SER A O 1
ATOM 727 N N . VAL A 1 91 ? -14.250 6.676 39.860 1.00 39.72 91 VAL A N 1
ATOM 728 C CA . VAL A 1 91 ? -13.778 8.036 40.172 1.00 39.72 91 VAL A CA 1
ATOM 729 C C . VAL A 1 91 ? -14.183 9.049 39.098 1.00 39.72 91 VAL A C 1
ATOM 731 O O . VAL A 1 91 ? -14.172 8.803 37.899 1.00 39.72 91 VAL A O 1
ATOM 734 N N . LYS A 1 92 ? -14.574 10.209 39.615 1.00 48.72 92 LYS A N 1
ATOM 735 C CA . LYS A 1 92 ? -15.129 11.410 38.995 1.00 48.72 92 LYS A CA 1
ATOM 736 C C . LYS A 1 92 ? -14.003 12.389 38.639 1.00 48.72 92 LYS A C 1
ATOM 738 O O . LYS A 1 92 ? -13.178 12.663 39.505 1.00 48.72 92 LYS A O 1
ATOM 743 N N . GLY A 1 93 ? -14.014 13.007 37.450 1.00 33.12 93 GLY A N 1
ATOM 744 C CA . GLY A 1 93 ? -13.029 14.055 37.138 1.00 33.12 93 GLY A CA 1
ATOM 745 C C . GLY A 1 93 ? -13.194 14.818 35.816 1.00 33.12 93 GLY A C 1
ATOM 746 O O . GLY A 1 93 ? -12.649 14.408 34.812 1.00 33.12 93 GLY A O 1
ATOM 747 N N . ARG A 1 94 ? -13.882 15.969 35.884 1.00 36.00 94 ARG A N 1
ATOM 748 C CA . ARG A 1 94 ? -13.661 17.246 35.152 1.00 36.00 94 ARG A CA 1
ATOM 749 C C . ARG A 1 94 ? -13.343 17.188 33.641 1.00 36.00 94 ARG A C 1
ATOM 751 O O . ARG A 1 94 ? -12.204 17.017 33.232 1.00 36.00 94 ARG A O 1
ATOM 758 N N . MET A 1 95 ? -14.360 17.502 32.837 1.00 38.25 95 MET A N 1
ATOM 759 C CA . MET A 1 95 ? -14.257 17.792 31.403 1.00 38.25 95 MET A CA 1
ATOM 760 C C . MET A 1 95 ? -13.787 19.238 31.182 1.00 38.25 95 MET A C 1
ATOM 762 O O . MET A 1 95 ? -14.507 20.170 31.539 1.00 38.25 95 MET A O 1
ATOM 766 N N . ASP A 1 96 ? -12.609 19.416 30.583 1.00 33.41 96 ASP A N 1
ATOM 767 C CA . ASP A 1 96 ? -12.182 20.686 29.988 1.00 33.41 96 ASP A CA 1
ATOM 768 C C . ASP A 1 96 ? -12.553 20.708 28.499 1.00 33.41 96 ASP A C 1
ATOM 770 O O . ASP A 1 96 ? -12.378 19.730 27.766 1.00 33.41 96 ASP A O 1
ATOM 774 N N . ALA A 1 97 ? -13.150 21.820 28.081 1.00 47.50 97 ALA A N 1
ATOM 775 C CA . ALA A 1 97 ? -13.716 22.028 26.762 1.00 47.50 97 ALA A CA 1
ATOM 776 C C . ALA A 1 97 ? -12.681 22.677 25.834 1.00 47.50 97 ALA A C 1
ATOM 778 O O . ALA A 1 97 ? -12.320 23.836 26.014 1.00 47.50 97 ALA A O 1
ATOM 779 N N . GLY A 1 98 ? -12.276 21.977 24.771 1.00 35.38 98 GLY A N 1
ATOM 780 C CA . GLY A 1 98 ? -11.400 22.567 23.762 1.00 35.38 98 GLY A CA 1
ATOM 781 C C . GLY A 1 98 ? -11.309 21.763 22.469 1.00 35.38 98 GLY A C 1
ATOM 782 O O . GLY A 1 98 ? -10.602 20.768 22.394 1.00 35.38 98 GLY A O 1
ATOM 783 N N . GLY A 1 99 ? -11.975 22.244 21.413 1.00 34.34 99 GLY A N 1
ATOM 784 C CA . GLY A 1 99 ? -11.587 21.934 20.032 1.00 34.34 99 GLY A CA 1
ATOM 785 C C . GLY A 1 99 ? -12.359 20.817 19.328 1.00 34.34 99 GLY A C 1
ATOM 786 O O . GLY A 1 99 ? -11.774 19.842 18.863 1.00 34.34 99 GLY A O 1
ATOM 787 N N . ALA A 1 100 ? -13.666 20.999 19.125 1.00 41.00 100 ALA A N 1
ATOM 788 C CA . ALA A 1 100 ? -14.437 20.231 18.148 1.00 41.00 100 ALA A CA 1
ATOM 789 C C . ALA A 1 100 ? -13.980 20.553 16.707 1.00 41.00 100 ALA A C 1
ATOM 791 O O . ALA A 1 100 ? -14.615 21.319 15.982 1.00 41.00 100 ALA A O 1
ATOM 792 N N . LYS A 1 101 ? -12.867 19.963 16.258 1.00 43.62 101 LYS A N 1
ATOM 793 C CA . LYS A 1 101 ? -12.464 19.997 14.846 1.00 43.62 101 LYS A CA 1
ATOM 794 C C . LYS A 1 101 ? -13.046 18.769 14.136 1.00 43.62 101 LYS A C 1
ATOM 796 O O . LYS A 1 101 ? -12.460 17.697 14.131 1.00 43.62 101 LYS A O 1
ATOM 801 N N . ARG A 1 102 ? -14.261 18.962 13.605 1.00 48.88 102 ARG A N 1
ATOM 802 C CA . ARG A 1 102 ? -14.921 18.255 12.482 1.00 48.88 102 ARG A CA 1
ATOM 803 C C . ARG A 1 102 ? -14.534 16.773 12.306 1.00 48.88 102 ARG A C 1
ATOM 805 O O . ARG A 1 102 ? -13.584 16.443 11.601 1.00 48.88 102 ARG A O 1
ATOM 812 N N . ARG A 1 103 ? -15.321 15.877 12.914 1.00 52.47 103 ARG A N 1
ATOM 813 C CA . ARG A 1 103 ? -15.145 14.409 12.901 1.00 52.47 103 ARG A CA 1
ATOM 814 C C . ARG A 1 103 ? -16.005 13.680 11.851 1.00 52.47 103 ARG A C 1
ATOM 816 O O . ARG A 1 103 ? -16.257 12.489 11.994 1.00 52.47 103 ARG A O 1
ATOM 823 N N . ASP A 1 104 ? -16.404 14.341 10.767 1.00 52.31 104 ASP A N 1
ATOM 824 C CA . ASP A 1 104 ? -17.325 13.747 9.776 1.00 52.31 104 ASP A CA 1
ATOM 825 C C . ASP A 1 104 ? -16.637 12.861 8.719 1.00 52.31 104 ASP A C 1
ATOM 827 O O . ASP A 1 104 ? -17.293 12.142 7.969 1.00 52.31 104 ASP A O 1
ATOM 831 N N . GLY A 1 105 ? -15.301 12.851 8.664 1.00 52.19 105 GLY A N 1
ATOM 832 C CA . GLY A 1 105 ? -14.560 12.104 7.641 1.00 52.19 105 GLY A CA 1
ATOM 833 C C . GLY A 1 105 ? -14.351 10.613 7.937 1.00 52.19 105 GLY A C 1
ATOM 834 O O . GLY A 1 105 ? -14.180 9.827 7.009 1.00 52.19 105 GLY A O 1
ATOM 835 N N . MET A 1 106 ? -14.340 10.188 9.207 1.00 55.31 106 MET A N 1
ATOM 836 C CA . MET A 1 106 ? -13.964 8.808 9.565 1.00 55.31 106 MET A CA 1
ATOM 837 C C . MET A 1 106 ? -15.077 7.801 9.264 1.00 55.31 106 MET A C 1
ATOM 839 O O . MET A 1 106 ? -14.797 6.725 8.738 1.00 55.31 106 MET A O 1
ATOM 843 N N . LEU A 1 107 ? -16.332 8.185 9.510 1.00 55.38 107 LEU A N 1
ATOM 844 C CA . LEU A 1 107 ? -17.504 7.386 9.148 1.00 55.38 107 LEU A CA 1
ATOM 845 C C . LEU A 1 107 ? -17.686 7.312 7.627 1.00 55.38 107 LEU A C 1
ATOM 847 O O . LEU A 1 107 ? -17.959 6.233 7.108 1.00 55.38 107 LEU A O 1
ATOM 851 N N . GLN A 1 108 ? -17.432 8.404 6.894 1.00 54.50 108 GLN A N 1
ATOM 852 C CA . GLN A 1 108 ? -17.469 8.382 5.427 1.00 54.50 108 GLN A CA 1
ATOM 853 C C . GLN A 1 108 ? -16.366 7.493 4.839 1.00 54.50 108 GLN A C 1
ATOM 855 O O . GLN A 1 108 ? -16.619 6.722 3.916 1.00 54.50 108 GLN A O 1
ATOM 860 N N . HIS A 1 109 ? -15.151 7.538 5.395 1.00 50.78 109 HIS A N 1
ATOM 861 C CA . HIS A 1 109 ? -14.058 6.703 4.904 1.00 50.78 109 HIS A CA 1
ATOM 862 C C . HIS A 1 109 ? -14.313 5.223 5.207 1.00 50.78 109 HIS A C 1
ATOM 864 O O . HIS A 1 109 ? -14.154 4.394 4.319 1.00 50.78 109 HIS A O 1
ATOM 870 N N . LEU A 1 110 ? -14.775 4.874 6.413 1.00 52.25 110 LEU A N 1
ATOM 871 C CA . LEU A 1 110 ? -15.113 3.487 6.741 1.00 52.25 110 LEU A CA 1
ATOM 872 C C . LEU A 1 110 ? -16.279 2.966 5.883 1.00 52.25 110 LEU A C 1
ATOM 874 O O . LEU A 1 110 ? -16.218 1.830 5.422 1.00 52.25 110 LEU A O 1
ATOM 878 N N . PHE A 1 111 ? -17.275 3.802 5.570 1.00 53.12 111 PHE A N 1
ATOM 879 C CA . PHE A 1 111 ? -18.364 3.442 4.656 1.00 53.12 111 PHE A CA 1
ATOM 880 C C . PHE A 1 111 ? -17.857 3.159 3.232 1.00 53.12 111 PHE A C 1
ATOM 882 O O . PHE A 1 111 ? -18.207 2.139 2.644 1.00 53.12 111 PHE A O 1
ATOM 889 N N . VAL A 1 112 ? -16.945 3.978 2.694 1.00 57.81 112 VAL A N 1
ATOM 890 C CA . VAL A 1 112 ? -16.314 3.718 1.383 1.00 57.81 112 VAL A CA 1
ATOM 891 C C . VAL A 1 112 ? -15.413 2.474 1.416 1.00 57.81 112 VAL A C 1
ATOM 893 O O . VAL A 1 112 ? -15.282 1.778 0.410 1.00 57.81 112 VAL A O 1
ATOM 896 N N . VAL A 1 113 ? -14.795 2.166 2.560 1.00 57.97 113 VAL A N 1
ATOM 897 C CA . VAL A 1 113 ? -13.887 1.021 2.720 1.00 57.97 113 VAL A CA 1
ATOM 898 C C . VAL A 1 113 ? -14.624 -0.308 2.924 1.00 57.97 113 VAL A C 1
ATOM 900 O O . VAL A 1 113 ? -14.150 -1.326 2.416 1.00 57.97 113 VAL A O 1
ATOM 903 N N . VAL A 1 114 ? -15.763 -0.301 3.620 1.00 57.53 114 VAL A N 1
ATOM 904 C CA . VAL A 1 114 ? -16.528 -1.506 3.994 1.00 57.53 114 VAL A CA 1
ATOM 905 C C . VAL A 1 114 ? -17.712 -1.765 3.052 1.00 57.53 114 VAL A C 1
ATOM 907 O O . VAL A 1 114 ? -18.024 -2.922 2.796 1.00 57.53 114 VAL A O 1
ATOM 910 N N . CYS A 1 115 ? -18.347 -0.729 2.489 1.00 43.59 115 CYS A N 1
ATOM 911 C CA . CYS A 1 115 ? -19.564 -0.857 1.668 1.00 43.59 115 CYS A CA 1
ATOM 912 C C . CYS A 1 115 ? -19.376 -0.642 0.156 1.00 43.59 115 CYS A C 1
ATOM 914 O O . CYS A 1 115 ? -20.377 -0.620 -0.557 1.00 43.59 115 CYS A O 1
ATOM 916 N N . ARG A 1 116 ? -18.154 -0.511 -0.387 1.00 39.38 116 ARG A N 1
ATOM 917 C CA . ARG A 1 116 ? -17.967 -0.655 -1.847 1.00 39.38 116 ARG A CA 1
ATOM 918 C C . ARG A 1 116 ? -17.701 -2.122 -2.197 1.00 39.38 116 ARG A C 1
ATOM 920 O O . ARG A 1 116 ? -16.560 -2.565 -2.040 1.00 39.38 116 ARG A O 1
ATOM 927 N N . PRO A 1 117 ? -18.707 -2.878 -2.683 1.00 45.53 117 PRO A N 1
ATOM 928 C CA . PRO A 1 117 ? -18.446 -4.157 -3.312 1.00 45.53 117 PRO A CA 1
ATOM 929 C C . PRO A 1 117 ? -17.556 -3.902 -4.526 1.00 45.53 117 PRO A C 1
ATOM 931 O O . PRO A 1 117 ? -17.781 -2.989 -5.321 1.00 45.53 117 PRO A O 1
ATOM 934 N N . ARG A 1 118 ? -16.496 -4.696 -4.615 1.00 48.72 118 ARG A N 1
ATOM 935 C CA . ARG A 1 118 ? -15.577 -4.764 -5.743 1.00 48.72 118 ARG A CA 1
ATOM 936 C C . ARG A 1 118 ? -16.370 -5.290 -6.950 1.00 48.72 118 ARG A C 1
ATOM 938 O O . ARG A 1 118 ? -16.456 -6.495 -7.139 1.00 48.72 118 ARG A O 1
ATOM 945 N N . THR A 1 119 ? -17.028 -4.407 -7.700 1.00 41.59 119 THR A N 1
ATOM 946 C CA . THR A 1 119 ? -17.569 -4.742 -9.025 1.00 41.59 119 THR A CA 1
ATOM 947 C C . THR A 1 119 ? -16.399 -4.976 -9.977 1.00 41.59 119 THR A C 1
ATOM 949 O O . THR A 1 119 ? -15.450 -4.189 -9.958 1.00 41.59 119 THR A O 1
ATOM 952 N N . LEU A 1 120 ? -16.488 -6.097 -10.703 1.00 40.75 120 LEU A N 1
ATOM 953 C CA . LEU A 1 120 ? -15.542 -6.664 -11.674 1.00 40.75 120 LEU A CA 1
ATOM 954 C C . LEU A 1 120 ? -14.816 -5.632 -12.549 1.00 40.75 120 LEU A C 1
ATOM 956 O O . LEU A 1 120 ? -15.498 -4.711 -13.052 1.00 40.75 120 LEU A O 1
#

Foldseek 3Di:
DVVVVVVVVVVVVVVVVVVVVVVVVVVVVVVVVVLLVLLVPDPDDSVVSVPDDSVRSVLRSVVVVVVQVVLCPDVVRVVPPPDDDDDDDDDDDDDDDDDPDDPPVPVVSVCVVPVDDPDD

InterPro domains:
  IPR011598 Myc-type, basic helix-loop-helix (bHLH) domain [PF23171] (8-75)
  IPR011598 Myc-type, basic helix-loop-hel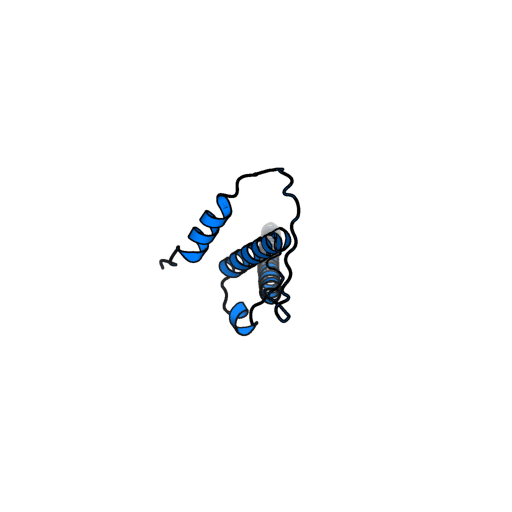ix (bHLH) domain [PS50888] (15-68)
  IPR011598 Myc-type, basic helix-loop-helix (bHLH) domain [SM00353] (21-76)
  IPR036638 Helix-loop-helix DNA-binding domain superfamily [G3DSA:4.10.280.10] (6-68)
  IPR036638 Helix-loop-helix DNA-binding domain superfamily [SSF47459] (17-75)

Organism: NCBI:txid1841481

Secondary structure (DSSP, 8-state):
-HHHHHHHHHHHHHHHHHHHHHHHHHHHHHHHHHHHHHHHTSSS-HHHHTT--HHHHHHHHHHHHHHHHHHHHSSS-GGGGSS-----------PPP-------HHHHHHHHHHS-----

Sequence (120 aa):
LTERHKMCDMKKIISQKEKSRDAARSRRGKENFEFYELAKMLPLPGAITSQLDKASIIRLTISYLKMRDFANQGDPPWNLRIEGPPPNTSVKGRMDAGGAKRRDGMLQHLFVVVCRPRTL